Protein AF-A0A2D7SJ29-F1 (afdb_monomer)

Secondary structure (DSSP, 8-state):
-----------------------TTSHHHHHHHHHHHHHHHH---HHHHHHHHHHHHHHTTS-HHHHHHHHHHHHHHHHHHHTT-HHHHHHHHHHHHHHHHHHHHHHHSS-------------------------GGG--

pLDDT: mean 74.59, std 23.31, range [31.19, 98.62]

Structure (mmCIF, N/CA/C/O backbone):
data_AF-A0A2D7SJ29-F1
#
_entry.id   AF-A0A2D7SJ29-F1
#
loop_
_atom_site.group_PDB
_atom_site.id
_atom_site.type_symbol
_atom_site.label_atom_id
_atom_site.label_alt_id
_atom_site.label_comp_id
_atom_site.label_asym_id
_atom_site.label_entity_id
_atom_site.label_seq_id
_atom_site.pdbx_PDB_ins_code
_atom_site.Cartn_x
_atom_site.Cartn_y
_atom_site.Cartn_z
_atom_site.occupancy
_atom_site.B_iso_or_equiv
_atom_site.auth_seq_id
_atom_site.auth_comp_id
_atom_site.auth_asym_id
_atom_site.auth_atom_id
_atom_site.pdbx_PDB_model_num
ATOM 1 N N . MET A 1 1 ? 56.293 -53.934 13.771 1.00 36.16 1 MET A N 1
ATOM 2 C CA . MET A 1 1 ? 56.160 -53.116 12.544 1.00 36.16 1 MET A CA 1
ATOM 3 C C . MET A 1 1 ? 54.795 -53.371 11.930 1.00 36.16 1 MET A C 1
ATOM 5 O O . MET A 1 1 ? 54.457 -54.533 11.791 1.00 36.16 1 MET A O 1
ATOM 9 N N . LYS A 1 2 ? 54.112 -52.289 11.526 1.00 37.25 2 LYS A N 1
ATOM 10 C CA . LYS A 1 2 ? 53.093 -52.206 10.457 1.00 37.25 2 LYS A CA 1
ATOM 11 C C . LYS A 1 2 ? 51.770 -52.956 10.717 1.00 37.25 2 LYS A C 1
ATOM 13 O O . LYS A 1 2 ? 51.714 -54.164 10.598 1.00 37.25 2 LYS A O 1
ATOM 18 N N . VAL A 1 3 ? 50.761 -52.271 11.268 1.00 46.91 3 VAL A N 1
ATOM 19 C CA . VAL A 1 3 ? 49.740 -51.432 10.578 1.00 46.91 3 VAL A CA 1
ATOM 20 C C . VAL A 1 3 ? 48.501 -52.261 10.233 1.00 46.91 3 VAL A C 1
ATOM 22 O O . VAL A 1 3 ? 48.617 -53.211 9.473 1.00 46.91 3 VAL A O 1
ATOM 25 N N . LEU A 1 4 ? 47.358 -51.846 10.802 1.00 47.53 4 LEU A N 1
ATOM 26 C CA . LEU A 1 4 ? 45.952 -51.955 10.350 1.00 47.53 4 LEU A CA 1
ATOM 2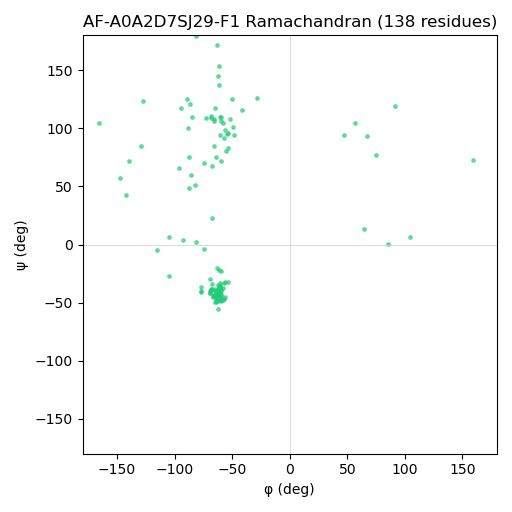7 C C . LEU A 1 4 ? 45.084 -51.798 11.619 1.00 47.53 4 LEU A C 1
ATOM 29 O O . LEU A 1 4 ? 44.725 -52.775 12.259 1.00 47.53 4 LEU A O 1
ATOM 33 N N . LEU A 1 5 ? 44.937 -50.613 12.222 1.00 47.31 5 LEU A N 1
ATOM 34 C CA . LEU A 1 5 ? 44.249 -49.420 11.708 1.00 47.31 5 LEU A CA 1
ATOM 35 C C . LEU A 1 5 ? 42.868 -49.753 11.110 1.00 47.31 5 LEU A C 1
ATOM 37 O O . LEU A 1 5 ? 42.742 -50.087 9.940 1.00 47.31 5 LEU A O 1
ATOM 41 N N . THR A 1 6 ? 41.859 -49.600 11.977 1.00 54.59 6 THR A N 1
ATOM 42 C CA . THR A 1 6 ? 40.550 -48.971 11.709 1.00 54.59 6 THR A CA 1
ATOM 43 C C . THR A 1 6 ? 39.683 -49.524 10.575 1.00 54.59 6 THR A C 1
ATOM 45 O O . THR A 1 6 ? 39.833 -49.129 9.426 1.00 54.59 6 THR A O 1
ATOM 48 N N . PHE A 1 7 ? 38.640 -50.268 10.952 1.00 49.78 7 PHE A N 1
ATOM 49 C CA . PHE A 1 7 ? 37.328 -50.235 10.290 1.00 49.78 7 PHE A CA 1
ATOM 50 C C . PHE A 1 7 ? 36.266 -50.040 11.386 1.00 49.78 7 PHE A C 1
ATOM 52 O O . PHE A 1 7 ? 35.930 -50.959 12.121 1.00 49.78 7 PHE A O 1
ATOM 59 N N . PHE A 1 8 ? 36.014 -48.788 11.764 1.00 48.59 8 PHE A N 1
ATOM 60 C CA . PHE A 1 8 ? 34.856 -48.015 11.299 1.00 48.59 8 PHE A CA 1
ATOM 61 C C . PHE A 1 8 ? 33.559 -48.486 11.974 1.00 48.59 8 PHE A C 1
ATOM 63 O O . PHE A 1 8 ? 32.729 -49.192 11.409 1.00 48.59 8 PHE A O 1
ATOM 70 N N . VAL A 1 9 ? 33.415 -48.052 13.229 1.00 53.47 9 VAL A N 1
ATOM 71 C CA . VAL A 1 9 ? 32.129 -47.878 13.905 1.00 53.47 9 VAL A CA 1
ATOM 72 C C . VAL A 1 9 ? 31.312 -46.907 13.051 1.00 53.47 9 VAL A C 1
ATOM 74 O O . VAL A 1 9 ? 31.452 -45.695 13.183 1.00 53.47 9 VAL A O 1
ATOM 77 N N . LEU A 1 10 ? 30.516 -47.424 12.118 1.00 55.12 10 LEU A N 1
ATOM 78 C CA . LEU A 1 10 ? 29.615 -46.605 11.312 1.00 55.12 10 LEU A CA 1
ATOM 79 C C . LEU A 1 10 ? 28.275 -47.308 11.125 1.00 55.12 10 LEU A C 1
ATOM 81 O O . LEU A 1 10 ? 27.946 -47.808 10.057 1.00 55.12 10 LEU A O 1
ATOM 85 N N . PHE A 1 11 ? 27.511 -47.364 12.212 1.00 48.06 11 PHE A N 1
ATOM 86 C CA . PHE A 1 11 ? 26.123 -47.818 12.187 1.00 48.06 11 PHE A CA 1
ATOM 87 C C . PHE A 1 11 ? 25.239 -47.000 13.140 1.00 48.06 11 PHE A C 1
ATOM 89 O O . PHE A 1 11 ? 24.411 -47.542 13.855 1.00 48.06 11 PHE A O 1
ATOM 96 N N . CYS A 1 12 ? 25.429 -45.677 13.149 1.00 47.44 12 CYS A N 1
ATOM 97 C CA . CYS A 1 12 ? 24.503 -44.718 13.764 1.00 47.44 12 CYS A CA 1
ATOM 98 C C . CYS A 1 12 ? 24.510 -43.400 12.975 1.00 47.44 12 CYS A C 1
ATOM 100 O O . CYS A 1 12 ? 24.787 -42.330 13.506 1.00 47.44 12 CYS A O 1
ATOM 102 N N . SER A 1 13 ? 24.206 -43.470 11.681 1.00 46.66 13 SER A N 1
ATOM 103 C CA . SER A 1 13 ? 23.721 -42.306 10.936 1.00 46.66 13 SER A CA 1
ATOM 104 C C . SER A 1 13 ? 22.200 -42.378 10.914 1.00 46.66 13 SER A C 1
ATOM 106 O O . SER A 1 13 ? 21.594 -42.592 9.868 1.00 46.66 13 SER A O 1
ATOM 108 N N . VAL A 1 14 ? 21.576 -42.243 12.092 1.00 55.12 14 VAL A N 1
ATOM 109 C CA . VAL A 1 14 ? 20.181 -41.801 12.135 1.00 55.12 14 VAL A CA 1
ATOM 110 C C . VAL A 1 14 ? 20.209 -40.429 11.491 1.00 55.12 14 VAL A C 1
ATOM 112 O O . VAL A 1 14 ? 20.833 -39.499 12.002 1.00 55.12 14 VAL A O 1
ATOM 115 N N . THR A 1 15 ? 19.639 -40.369 10.297 1.00 51.94 15 THR A N 1
ATOM 116 C CA . THR A 1 15 ? 19.419 -39.157 9.531 1.00 51.94 15 THR A CA 1
ATOM 117 C C . THR A 1 15 ? 18.948 -38.074 10.485 1.00 51.94 15 THR A C 1
ATOM 119 O O . THR A 1 15 ? 17.882 -38.209 11.089 1.00 51.94 15 THR A O 1
ATOM 122 N N . LEU A 1 16 ? 19.756 -37.023 10.633 1.00 46.75 16 LEU A N 1
ATOM 123 C CA . LEU A 1 16 ? 19.286 -35.734 11.107 1.00 46.75 16 LEU A CA 1
ATOM 124 C C . LEU A 1 16 ? 18.132 -35.363 10.183 1.00 46.75 16 LEU A C 1
ATOM 126 O O . LEU A 1 16 ? 18.333 -34.892 9.065 1.00 46.75 16 LEU A O 1
ATOM 130 N N . GLY A 1 17 ? 16.919 -35.680 10.627 1.00 45.44 17 GLY A N 1
ATOM 131 C CA . GLY A 1 17 ? 15.714 -35.116 10.076 1.00 45.44 17 GLY A CA 1
ATOM 132 C C . GLY A 1 17 ? 15.830 -33.625 10.311 1.00 45.44 17 GLY A C 1
ATOM 133 O O . GLY A 1 17 ? 15.496 -33.136 11.385 1.00 45.44 17 GLY A O 1
ATOM 134 N N . PHE A 1 18 ? 16.328 -32.905 9.310 1.00 45.50 18 PHE A N 1
ATOM 135 C CA . PHE A 1 18 ? 16.002 -31.505 9.126 1.00 45.50 18 PHE A CA 1
ATOM 136 C C . PHE A 1 18 ? 14.501 -31.459 8.838 1.00 45.50 18 PHE A C 1
ATOM 138 O O . PHE A 1 18 ? 14.068 -31.306 7.698 1.00 45.50 18 PHE A O 1
ATOM 145 N N . GLY A 1 19 ? 13.689 -31.648 9.879 1.00 45.41 19 GLY A N 1
ATOM 146 C CA . GLY A 1 19 ? 12.355 -31.095 9.888 1.00 45.41 19 GLY A CA 1
ATOM 147 C C . GLY A 1 19 ? 12.565 -29.603 9.717 1.00 45.41 19 GLY A C 1
ATOM 148 O O . GLY A 1 19 ? 13.062 -28.942 10.625 1.00 45.41 19 GLY A O 1
ATOM 149 N N . GLN A 1 20 ? 12.296 -29.085 8.520 1.00 48.38 20 GLN A N 1
ATOM 150 C CA . GLN A 1 20 ? 12.094 -27.659 8.355 1.00 48.38 20 GLN A CA 1
ATOM 151 C C . GLN A 1 20 ? 10.966 -27.303 9.318 1.00 48.38 20 GLN A C 1
ATOM 153 O O . GLN A 1 20 ? 9.803 -27.564 9.019 1.00 48.38 20 GLN A O 1
ATOM 158 N N . GLU A 1 21 ? 11.312 -26.783 10.497 1.00 47.19 21 GLU A N 1
ATOM 159 C CA . GLU A 1 21 ? 10.347 -26.152 11.380 1.00 47.19 21 GLU A CA 1
ATOM 160 C C . GLU A 1 21 ? 9.625 -25.120 10.522 1.00 47.19 21 GLU A C 1
ATOM 162 O O . GLU A 1 21 ? 10.208 -24.124 10.074 1.00 47.19 21 GLU A O 1
ATOM 167 N N . GLN A 1 22 ? 8.368 -25.409 10.199 1.00 52.97 22 GLN A N 1
ATOM 168 C CA . GLN A 1 22 ? 7.501 -24.438 9.571 1.00 52.97 22 GLN A CA 1
ATOM 169 C C . GLN A 1 22 ? 7.431 -23.278 10.564 1.00 52.97 22 GLN A C 1
ATOM 171 O O . GLN A 1 22 ? 6.829 -23.401 11.623 1.00 52.97 22 GLN A O 1
ATOM 176 N N . LYS A 1 23 ? 8.101 -22.161 10.253 1.00 53.72 23 LYS A N 1
ATOM 177 C CA . LYS A 1 23 ? 8.201 -20.962 11.109 1.00 53.72 23 LYS A CA 1
ATOM 178 C C . LYS A 1 23 ? 6.862 -20.220 11.278 1.00 53.72 23 LYS A C 1
ATOM 180 O O . LYS A 1 23 ? 6.854 -19.026 11.565 1.00 53.72 23 LYS A O 1
ATOM 185 N N . ALA A 1 24 ? 5.732 -20.893 11.085 1.00 49.66 24 ALA A N 1
ATOM 186 C CA . ALA A 1 24 ? 4.435 -20.385 11.491 1.00 49.66 24 ALA A CA 1
ATOM 187 C C . ALA A 1 24 ? 4.366 -20.474 13.025 1.00 49.66 24 ALA A C 1
ATOM 189 O O . ALA A 1 24 ? 4.321 -21.567 13.580 1.00 49.66 24 ALA A O 1
ATOM 190 N N . GLY A 1 25 ? 4.423 -19.327 13.709 1.00 54.06 25 GLY A N 1
ATOM 191 C CA . GLY A 1 25 ? 4.284 -19.245 15.170 1.00 54.06 25 GLY A CA 1
ATOM 192 C C . GLY A 1 25 ? 5.556 -19.016 16.003 1.00 54.06 25 GLY A C 1
ATOM 193 O O . GLY A 1 25 ? 5.458 -19.034 17.226 1.00 54.06 25 GLY A O 1
ATOM 194 N N . ASN A 1 26 ? 6.735 -18.764 15.414 1.00 58.00 26 ASN A N 1
ATOM 195 C CA . ASN A 1 26 ? 7.931 -18.391 16.201 1.00 58.00 26 ASN A CA 1
ATOM 196 C C . ASN A 1 26 ? 7.953 -16.885 16.575 1.00 58.00 26 ASN A C 1
ATOM 198 O O . ASN A 1 26 ? 7.055 -16.135 16.196 1.00 58.00 26 ASN A O 1
ATOM 202 N N . GLU A 1 27 ? 8.973 -16.396 17.291 1.00 55.00 27 GLU A N 1
ATOM 203 C CA . GLU A 1 27 ? 9.084 -14.969 17.672 1.00 55.00 27 GLU A CA 1
ATOM 204 C C . GLU A 1 27 ? 8.982 -13.985 16.485 1.00 55.00 27 GLU A C 1
ATOM 206 O O . GLU A 1 27 ? 8.400 -12.908 16.621 1.00 55.00 27 GLU A O 1
ATOM 211 N N . ALA A 1 28 ? 9.450 -14.365 15.290 1.00 53.41 28 ALA A N 1
ATOM 212 C CA . ALA A 1 28 ? 9.278 -13.563 14.075 1.00 53.41 28 ALA A CA 1
ATOM 213 C C . ALA A 1 28 ? 7.807 -13.517 13.603 1.00 53.41 28 ALA A C 1
ATOM 215 O O . ALA A 1 28 ? 7.357 -12.510 13.052 1.00 53.41 28 ALA A O 1
ATOM 216 N N . SER A 1 29 ? 7.028 -14.569 13.874 1.00 52.19 29 SER A N 1
ATOM 217 C CA . SER A 1 29 ? 5.573 -14.584 13.672 1.00 52.19 29 SER A CA 1
ATOM 218 C C . SER A 1 29 ? 4.857 -13.637 14.639 1.00 52.19 29 SER A C 1
ATOM 220 O O . SER A 1 29 ? 3.932 -12.948 14.218 1.00 52.19 29 SER A O 1
ATOM 222 N N . ARG A 1 30 ? 5.299 -13.540 15.904 1.00 56.00 30 ARG A N 1
ATOM 223 C CA . ARG A 1 30 ? 4.741 -12.578 16.879 1.00 56.00 30 ARG A CA 1
ATOM 224 C C . ARG A 1 30 ? 5.007 -11.127 16.476 1.00 56.00 30 ARG A C 1
ATOM 226 O O . ARG A 1 30 ? 4.107 -10.302 16.560 1.00 56.00 30 ARG A O 1
ATOM 233 N N . ASN A 1 31 ? 6.201 -10.838 15.956 1.00 60.44 31 ASN A N 1
ATOM 234 C CA . ASN A 1 31 ? 6.540 -9.520 15.406 1.00 60.44 31 ASN A CA 1
ATOM 235 C C . ASN A 1 31 ? 5.623 -9.136 14.224 1.00 60.44 31 ASN A C 1
ATOM 237 O O . ASN A 1 31 ? 5.184 -7.990 14.098 1.00 60.44 31 ASN A O 1
ATOM 241 N N . THR A 1 32 ? 5.277 -10.120 13.387 1.00 67.94 32 THR A N 1
ATOM 242 C CA . THR A 1 32 ? 4.363 -9.917 12.255 1.00 67.94 32 THR A CA 1
ATOM 243 C C . THR A 1 32 ? 2.928 -9.660 12.725 1.00 67.94 32 THR A C 1
ATOM 245 O O . THR A 1 32 ? 2.276 -8.772 12.179 1.00 67.94 32 THR A O 1
ATOM 248 N N . GLU A 1 33 ? 2.467 -10.376 13.756 1.00 75.12 33 GLU A N 1
ATOM 249 C CA . GLU A 1 33 ? 1.136 -10.195 14.353 1.00 75.12 33 GLU A CA 1
ATOM 250 C C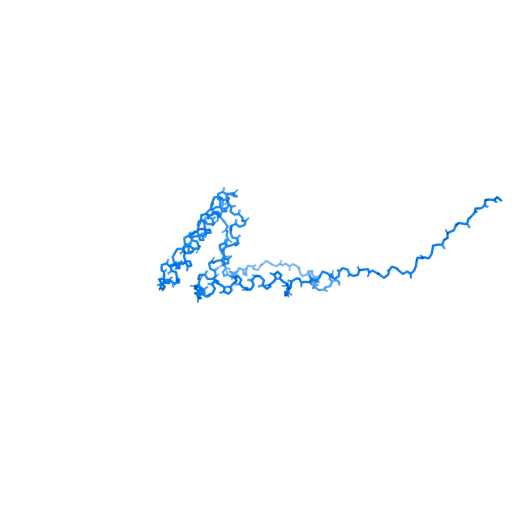 . GLU A 1 33 ? 0.991 -8.819 15.012 1.00 75.12 33 GLU A C 1
ATOM 252 O O . GLU A 1 33 ? 0.064 -8.086 14.694 1.00 75.12 33 GLU A O 1
ATOM 257 N N . GLU A 1 34 ? 1.944 -8.401 15.849 1.00 80.81 34 GLU A N 1
ATOM 258 C CA . GLU A 1 34 ? 1.920 -7.068 16.473 1.00 80.81 34 GLU A CA 1
ATOM 259 C C . GLU A 1 34 ? 1.943 -5.942 15.432 1.00 80.81 34 GLU A C 1
ATOM 261 O O . GLU A 1 34 ? 1.285 -4.914 15.589 1.00 80.81 34 GLU A O 1
ATOM 266 N N . THR A 1 35 ? 2.689 -6.129 14.341 1.00 78.44 35 THR A N 1
ATOM 267 C CA . THR A 1 35 ? 2.713 -5.169 13.232 1.00 78.44 35 THR A CA 1
ATOM 268 C C . THR A 1 35 ? 1.379 -5.133 12.495 1.00 78.44 35 THR A C 1
ATOM 270 O O . THR A 1 35 ? 0.940 -4.065 12.074 1.00 78.44 35 THR A O 1
ATOM 273 N N . PHE A 1 36 ? 0.732 -6.284 12.320 1.00 77.38 36 PHE A N 1
ATOM 274 C CA . PHE A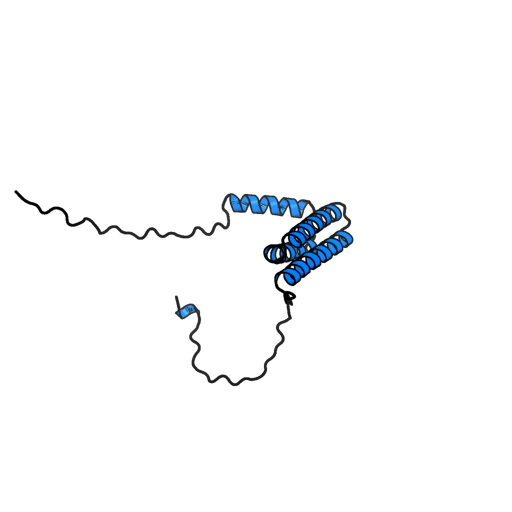 1 36 ? -0.576 -6.354 11.684 1.00 77.38 36 PHE A CA 1
ATOM 275 C C . PHE A 1 36 ? -1.662 -5.727 12.561 1.00 77.38 36 PHE A C 1
ATOM 277 O O . PHE A 1 36 ? -2.444 -4.927 12.053 1.00 77.38 36 PHE A O 1
ATOM 284 N N . GLN A 1 37 ? -1.641 -5.981 13.871 1.00 85.38 37 GLN A N 1
ATOM 285 C CA . GLN A 1 37 ? -2.592 -5.374 14.798 1.00 85.38 37 GLN A CA 1
ATOM 286 C C . GLN A 1 37 ? -2.453 -3.857 14.869 1.00 85.38 37 GLN A C 1
ATOM 288 O O . GLN A 1 37 ? -3.456 -3.170 14.769 1.00 85.38 37 GLN A O 1
ATOM 293 N N . LYS A 1 38 ? -1.233 -3.303 14.866 1.00 87.00 38 LYS A N 1
ATOM 294 C CA . LYS A 1 38 ? -1.044 -1.840 14.766 1.00 87.00 38 LYS A CA 1
ATOM 295 C C . LYS A 1 38 ? -1.705 -1.224 13.528 1.00 87.00 38 LYS A C 1
ATOM 297 O O . LYS A 1 38 ? -2.117 -0.071 13.562 1.00 87.00 38 LYS A O 1
ATOM 302 N N . ILE A 1 39 ? -1.771 -1.971 12.426 1.00 84.38 39 ILE A N 1
ATOM 303 C CA . ILE A 1 39 ? -2.404 -1.516 11.183 1.00 84.38 39 ILE A CA 1
ATOM 304 C C . ILE A 1 39 ? -3.929 -1.591 11.296 1.00 84.38 39 ILE A C 1
ATOM 306 O O . ILE A 1 39 ? -4.604 -0.666 10.851 1.00 84.38 39 ILE A O 1
ATOM 310 N N . ILE A 1 40 ? -4.457 -2.655 11.908 1.00 87.50 40 ILE A N 1
ATOM 311 C CA . ILE A 1 40 ? -5.889 -2.799 12.211 1.00 87.50 40 ILE A CA 1
ATOM 312 C C . ILE A 1 40 ? -6.340 -1.701 13.178 1.00 87.50 40 ILE A C 1
ATOM 314 O O . ILE A 1 40 ? -7.302 -0.996 12.889 1.00 87.50 40 ILE A O 1
ATOM 318 N N . ASP A 1 41 ? -5.598 -1.490 14.265 1.00 90.00 41 ASP A N 1
ATOM 319 C CA . ASP A 1 41 ? -5.856 -0.446 15.260 1.00 90.00 41 ASP A CA 1
ATOM 320 C C . ASP A 1 41 ? -5.884 0.952 14.625 1.00 90.00 41 ASP A C 1
ATOM 322 O O . ASP A 1 41 ? -6.626 1.829 15.065 1.00 90.00 41 ASP A O 1
ATOM 326 N N . GLN A 1 42 ? -5.081 1.169 13.577 1.00 89.50 42 GLN A N 1
ATOM 327 C CA . GLN A 1 42 ? -5.072 2.422 12.830 1.00 89.50 42 GLN A CA 1
ATOM 328 C C . GLN A 1 42 ? -6.272 2.546 11.877 1.00 89.50 42 GLN A C 1
ATOM 330 O O . GLN A 1 42 ? -6.808 3.640 11.715 1.00 89.50 42 GLN A O 1
ATOM 335 N N . CYS A 1 43 ? -6.664 1.462 11.206 1.00 92.69 43 CYS A N 1
ATOM 336 C CA . CYS A 1 43 ? -7.808 1.420 10.298 1.00 92.69 43 CYS A CA 1
ATOM 337 C C . CYS A 1 43 ? -8.197 -0.032 9.977 1.00 92.69 43 CYS A C 1
ATOM 339 O O . CYS A 1 43 ? -7.582 -0.680 9.123 1.00 92.69 43 CYS A O 1
ATOM 341 N N . ASP A 1 44 ? -9.285 -0.507 10.584 1.00 94.12 44 ASP A N 1
ATOM 342 C CA . ASP A 1 44 ? -9.867 -1.828 10.319 1.00 94.12 44 ASP A CA 1
ATOM 343 C C . ASP A 1 44 ? -10.864 -1.797 9.146 1.00 94.12 44 ASP A C 1
ATOM 345 O O . ASP A 1 44 ? -12.011 -2.238 9.229 1.00 94.12 44 ASP A O 1
ATOM 349 N N . ASN A 1 45 ? -10.453 -1.198 8.025 1.00 96.44 45 ASN A N 1
ATOM 350 C CA . ASN A 1 45 ? -11.230 -1.254 6.793 1.00 96.44 45 ASN A CA 1
ATOM 351 C C . ASN A 1 45 ? -10.740 -2.412 5.915 1.00 96.44 45 ASN A C 1
ATOM 353 O O . ASN A 1 45 ? -9.606 -2.420 5.428 1.00 96.44 45 ASN A O 1
ATOM 357 N N . THR A 1 46 ? -11.624 -3.374 5.662 1.00 95.12 46 THR A N 1
ATOM 358 C CA . THR A 1 46 ? -11.303 -4.596 4.914 1.00 95.12 46 THR A CA 1
ATOM 359 C C . THR A 1 46 ? -10.853 -4.330 3.476 1.00 95.12 46 THR A C 1
ATOM 361 O O . THR A 1 46 ? -9.942 -5.004 2.994 1.00 95.12 46 THR A O 1
ATOM 364 N N . GLU A 1 47 ? -11.421 -3.334 2.792 1.00 96.69 47 GLU A N 1
ATOM 365 C CA . GLU A 1 47 ? -11.018 -2.974 1.427 1.00 96.69 47 GLU A CA 1
ATOM 366 C C . GLU A 1 47 ? -9.580 -2.443 1.398 1.00 96.69 47 GLU A C 1
ATOM 368 O O . GLU A 1 47 ? -8.776 -2.880 0.570 1.00 96.69 47 GLU A O 1
ATOM 373 N N . ILE A 1 48 ? -9.216 -1.579 2.350 1.00 96.25 48 ILE A N 1
ATOM 374 C CA . ILE A 1 48 ? -7.844 -1.074 2.498 1.00 96.25 48 ILE A CA 1
ATOM 375 C C . ILE A 1 48 ? -6.875 -2.214 2.847 1.00 96.25 48 ILE A C 1
ATOM 377 O O . ILE A 1 48 ? -5.782 -2.277 2.280 1.00 96.25 48 ILE A O 1
ATOM 381 N N . LEU A 1 49 ? -7.264 -3.163 3.707 1.00 95.06 49 LEU A N 1
ATOM 382 C CA . LEU A 1 49 ? -6.441 -4.340 4.027 1.00 95.06 49 LEU A CA 1
ATOM 383 C C . LEU A 1 49 ? -6.185 -5.225 2.793 1.00 95.06 49 LEU A C 1
ATOM 385 O O . LEU A 1 49 ? -5.052 -5.672 2.571 1.00 95.06 49 LEU A O 1
ATOM 389 N N . VAL A 1 50 ? -7.203 -5.440 1.954 1.00 96.00 50 VAL A N 1
ATOM 390 C CA . VAL A 1 50 ? -7.061 -6.168 0.681 1.00 96.00 50 VAL A CA 1
ATOM 391 C C . VAL A 1 50 ? -6.166 -5.398 -0.292 1.00 96.00 50 VAL A C 1
ATOM 393 O O . VAL A 1 50 ? -5.278 -5.994 -0.909 1.00 96.00 50 VAL A O 1
ATOM 396 N N . LEU A 1 51 ? -6.347 -4.080 -0.417 1.00 97.38 51 LEU A N 1
ATOM 397 C CA . LEU A 1 51 ? -5.499 -3.232 -1.258 1.00 97.38 51 LEU A CA 1
ATOM 398 C C . LEU A 1 51 ? -4.043 -3.265 -0.790 1.00 97.38 51 LEU A C 1
ATOM 400 O O . LEU A 1 51 ? -3.154 -3.448 -1.617 1.00 97.38 51 LEU A O 1
ATOM 404 N N . ARG A 1 52 ? -3.780 -3.218 0.521 1.00 95.00 52 ARG A N 1
ATOM 405 C CA . ARG A 1 52 ? -2.433 -3.399 1.082 1.00 95.00 52 ARG A CA 1
ATOM 406 C C . ARG A 1 52 ? -1.809 -4.722 0.649 1.00 95.00 52 ARG A C 1
ATOM 408 O O . ARG A 1 52 ? -0.638 -4.740 0.271 1.00 95.00 52 ARG A O 1
ATOM 415 N N . ALA A 1 53 ? -2.554 -5.826 0.707 1.00 94.56 53 ALA A N 1
ATOM 416 C CA . ALA A 1 53 ? -2.044 -7.122 0.266 1.00 94.56 53 ALA A CA 1
ATOM 417 C C . ALA A 1 53 ? -1.671 -7.095 -1.226 1.00 94.56 53 ALA A C 1
ATOM 419 O O . ALA A 1 53 ? -0.556 -7.476 -1.582 1.00 94.56 53 ALA A O 1
ATOM 420 N N . LYS A 1 54 ? -2.559 -6.566 -2.078 1.00 95.88 54 LYS A N 1
ATOM 421 C CA . LYS A 1 54 ? -2.317 -6.412 -3.521 1.00 95.88 54 LYS A CA 1
ATOM 422 C C . LYS A 1 54 ? -1.100 -5.530 -3.813 1.00 95.88 54 LYS A C 1
ATOM 424 O O . LYS A 1 54 ? -0.215 -5.941 -4.554 1.00 95.88 54 LYS A O 1
ATOM 429 N N . ILE A 1 55 ? -1.006 -4.366 -3.175 1.00 96.50 55 ILE A N 1
ATOM 430 C CA . ILE A 1 55 ? 0.117 -3.429 -3.307 1.00 96.50 55 ILE A CA 1
ATOM 431 C C . ILE A 1 55 ? 1.443 -4.109 -2.943 1.00 96.50 55 ILE A C 1
ATOM 433 O O . ILE A 1 55 ? 2.401 -4.030 -3.708 1.00 96.50 55 ILE A O 1
ATOM 437 N N . ARG A 1 56 ? 1.503 -4.848 -1.824 1.00 93.81 56 ARG A N 1
ATOM 438 C CA . ARG A 1 56 ? 2.726 -5.570 -1.416 1.00 93.81 56 ARG A CA 1
ATOM 439 C C . ARG A 1 56 ? 3.166 -6.615 -2.442 1.00 93.81 56 ARG A C 1
ATOM 441 O O . ARG A 1 56 ? 4.369 -6.788 -2.632 1.00 93.81 56 ARG A O 1
ATOM 448 N N . LEU A 1 57 ? 2.218 -7.290 -3.095 1.00 94.31 57 LEU A N 1
ATOM 449 C CA . LEU A 1 57 ? 2.528 -8.233 -4.171 1.00 94.31 57 LEU A CA 1
ATOM 450 C C . LEU A 1 57 ? 3.170 -7.513 -5.364 1.00 94.31 57 LEU A C 1
ATOM 452 O O . LEU A 1 57 ? 4.221 -7.949 -5.838 1.00 94.31 57 LEU A O 1
ATOM 456 N N . GLU A 1 58 ? 2.599 -6.390 -5.803 1.00 93.62 58 GLU A N 1
ATOM 457 C CA . GLU A 1 58 ? 3.116 -5.650 -6.962 1.00 93.62 58 GLU A CA 1
ATOM 458 C C . GLU A 1 58 ? 4.463 -4.979 -6.683 1.00 93.62 58 GLU A C 1
ATOM 460 O O . GLU A 1 58 ? 5.364 -5.065 -7.514 1.00 93.62 58 GLU A O 1
ATOM 465 N N . ILE A 1 59 ? 4.658 -4.365 -5.509 1.00 94.75 59 ILE A N 1
ATOM 466 C CA . ILE A 1 59 ? 5.899 -3.634 -5.183 1.00 94.75 59 ILE A CA 1
ATOM 467 C C . ILE A 1 59 ? 7.135 -4.529 -5.289 1.00 94.75 59 ILE A C 1
ATOM 469 O O . ILE A 1 59 ? 8.177 -4.085 -5.763 1.00 94.75 59 ILE A O 1
ATOM 473 N N . SER A 1 60 ? 7.025 -5.802 -4.893 1.00 91.50 60 SER A N 1
ATOM 474 C CA . SER A 1 60 ? 8.139 -6.756 -5.009 1.00 91.50 60 SER A CA 1
ATOM 475 C C . SER A 1 60 ? 8.617 -6.950 -6.456 1.00 91.50 60 SER A C 1
ATOM 477 O O . SER A 1 60 ? 9.760 -7.340 -6.704 1.00 91.50 60 SER A O 1
ATOM 479 N N . ARG A 1 61 ? 7.740 -6.654 -7.419 1.00 92.69 61 ARG A N 1
ATOM 480 C CA . ARG A 1 61 ? 7.964 -6.800 -8.855 1.00 92.69 61 ARG A CA 1
ATOM 481 C C . ARG A 1 61 ? 8.196 -5.453 -9.535 1.00 92.69 61 ARG A C 1
ATOM 483 O O . ARG A 1 61 ? 8.910 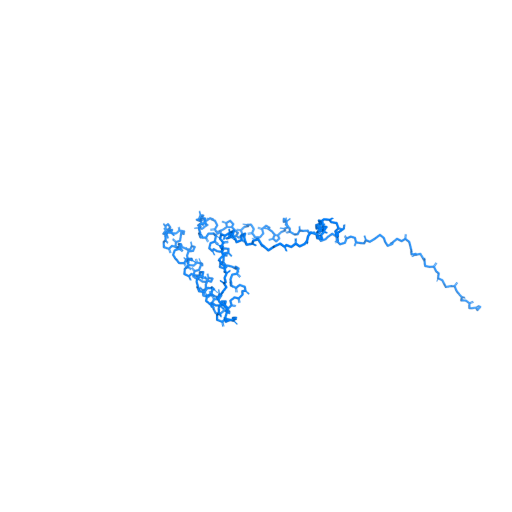-5.435 -10.529 1.00 92.69 61 ARG A O 1
ATOM 490 N N . ALA A 1 62 ? 7.665 -4.354 -9.010 1.00 93.94 62 ALA A N 1
ATOM 491 C CA . ALA A 1 62 ? 7.738 -3.021 -9.599 1.00 93.94 62 ALA A CA 1
ATOM 492 C C . ALA A 1 62 ? 9.173 -2.458 -9.716 1.00 93.94 62 ALA A C 1
ATOM 494 O O . ALA A 1 62 ? 10.156 -3.035 -9.223 1.00 93.94 62 ALA A O 1
ATOM 495 N N . THR A 1 63 ? 9.307 -1.318 -10.401 1.00 96.00 63 THR A N 1
ATOM 496 C CA . THR A 1 63 ? 10.492 -0.458 -10.272 1.00 96.00 63 THR A CA 1
ATOM 497 C C . THR A 1 63 ? 10.632 0.043 -8.832 1.00 96.00 63 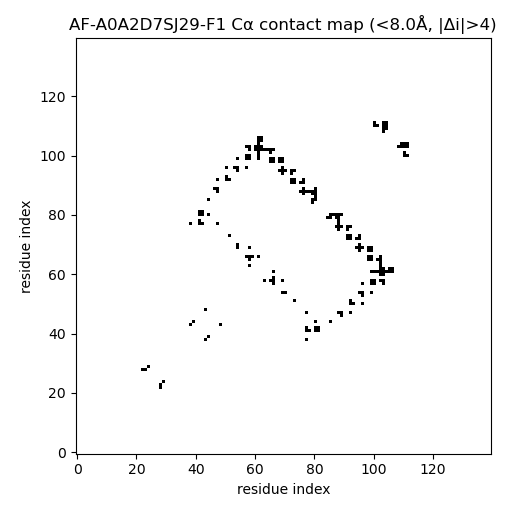THR A C 1
ATOM 499 O O . THR A 1 63 ? 9.651 0.165 -8.099 1.00 96.00 63 THR A O 1
ATOM 502 N N . GLU A 1 64 ? 11.861 0.354 -8.411 1.00 95.94 64 GLU A N 1
ATOM 503 C CA . GLU A 1 64 ? 12.118 0.825 -7.044 1.00 95.94 64 GLU A CA 1
ATOM 504 C C . GLU A 1 64 ? 11.369 2.131 -6.731 1.00 95.94 64 GLU A C 1
ATOM 506 O O . GLU A 1 64 ? 10.810 2.265 -5.644 1.00 95.94 64 GLU A O 1
ATOM 511 N N . SER A 1 65 ? 11.317 3.069 -7.688 1.00 97.50 65 SER A N 1
ATOM 512 C CA . SER A 1 65 ? 10.606 4.346 -7.523 1.00 97.50 65 SER A CA 1
ATOM 513 C C . SER A 1 65 ? 9.114 4.127 -7.301 1.00 97.50 65 SER A C 1
ATOM 515 O O . SER A 1 65 ? 8.591 4.523 -6.266 1.00 97.50 65 SER A O 1
ATOM 517 N N . ALA A 1 66 ? 8.451 3.409 -8.213 1.00 96.94 66 ALA A N 1
ATOM 518 C CA . ALA A 1 66 ? 7.024 3.125 -8.091 1.00 96.94 66 ALA A CA 1
ATOM 519 C C . ALA A 1 66 ? 6.710 2.336 -6.812 1.00 96.94 66 ALA A C 1
ATOM 521 O O . ALA A 1 66 ? 5.684 2.561 -6.175 1.00 96.94 66 ALA A O 1
ATOM 522 N N . GLY A 1 67 ? 7.619 1.446 -6.398 1.00 96.38 67 GLY A N 1
ATOM 523 C CA . GLY A 1 67 ? 7.510 0.727 -5.137 1.00 96.38 67 GLY A CA 1
ATOM 524 C C . GLY A 1 67 ? 7.485 1.647 -3.912 1.00 96.38 67 GLY A C 1
ATOM 525 O O . GLY A 1 67 ? 6.645 1.476 -3.026 1.00 96.38 67 GLY A O 1
ATOM 526 N N . LYS A 1 68 ? 8.383 2.639 -3.872 1.00 97.50 68 LYS A N 1
ATOM 527 C CA . LYS A 1 68 ? 8.438 3.647 -2.800 1.00 97.50 68 LYS A CA 1
ATOM 528 C C . LYS A 1 68 ? 7.213 4.557 -2.816 1.00 97.50 68 LYS A C 1
ATOM 530 O O . LYS A 1 68 ? 6.616 4.773 -1.763 1.00 97.50 68 LYS A O 1
ATOM 535 N N . ASP A 1 69 ? 6.810 5.025 -3.993 1.00 98.00 69 ASP A N 1
ATOM 536 C CA . ASP A 1 69 ? 5.673 5.935 -4.150 1.00 98.00 69 ASP A CA 1
ATOM 537 C C . ASP A 1 69 ? 4.355 5.261 -3.737 1.00 98.00 69 ASP A C 1
ATOM 539 O O . ASP A 1 69 ? 3.571 5.827 -2.969 1.00 98.00 69 ASP A O 1
ATOM 543 N N . ALA A 1 70 ? 4.146 4.008 -4.157 1.00 98.06 70 ALA A N 1
ATOM 544 C CA . ALA A 1 70 ? 2.986 3.214 -3.759 1.00 98.06 70 ALA A CA 1
ATOM 545 C C . ALA A 1 70 ? 2.943 2.960 -2.243 1.00 98.06 70 ALA A C 1
ATOM 547 O O . ALA A 1 70 ? 1.882 3.104 -1.632 1.00 98.06 70 ALA A O 1
ATOM 548 N N . MET A 1 71 ? 4.076 2.623 -1.608 1.00 97.00 71 MET A N 1
ATOM 549 C CA . MET A 1 71 ? 4.121 2.459 -0.147 1.00 97.00 71 MET A CA 1
ATOM 550 C C . MET A 1 71 ? 3.814 3.761 0.589 1.00 97.00 71 MET A C 1
ATOM 552 O O . MET A 1 71 ? 2.993 3.753 1.504 1.00 97.00 71 MET A O 1
ATOM 556 N N . GLY A 1 72 ? 4.417 4.880 0.180 1.00 97.44 72 GLY A N 1
ATOM 557 C CA . GLY A 1 72 ? 4.170 6.175 0.818 1.00 97.44 72 GLY A CA 1
ATOM 558 C C . GLY A 1 72 ? 2.705 6.609 0.711 1.00 97.44 72 GLY A C 1
ATOM 559 O O . GLY A 1 72 ? 2.115 7.103 1.680 1.00 97.44 72 GLY A O 1
ATOM 560 N N . MET A 1 73 ? 2.078 6.374 -0.445 1.00 98.31 73 MET A N 1
ATOM 561 C CA . MET A 1 73 ? 0.656 6.659 -0.638 1.00 98.31 73 MET A CA 1
ATOM 562 C C . MET A 1 73 ? -0.239 5.728 0.192 1.00 98.31 73 MET A C 1
ATOM 564 O O . MET A 1 73 ? -1.205 6.201 0.790 1.00 98.31 73 MET A O 1
ATOM 568 N N . LEU A 1 74 ? 0.103 4.441 0.304 1.00 97.44 74 LEU A N 1
ATOM 569 C CA . LEU A 1 74 ? -0.608 3.493 1.166 1.00 97.44 74 LEU A CA 1
ATOM 570 C C . LEU A 1 74 ? -0.525 3.887 2.649 1.00 97.44 74 LEU A C 1
ATOM 572 O O . LEU A 1 74 ? -1.539 3.891 3.342 1.00 97.44 74 LEU A O 1
ATOM 576 N N . GLU A 1 75 ? 0.654 4.265 3.144 1.00 95.94 75 GLU A N 1
ATOM 577 C CA . GLU A 1 75 ? 0.820 4.770 4.516 1.00 95.94 75 GLU A CA 1
ATOM 578 C C . GLU A 1 75 ? -0.024 6.025 4.770 1.00 95.94 75 GLU A C 1
ATOM 580 O O . GLU A 1 75 ? -0.615 6.187 5.840 1.00 95.94 75 GLU A O 1
ATOM 585 N N . SER A 1 76 ? -0.119 6.903 3.770 1.00 97.38 76 SER A N 1
ATOM 586 C CA . SER A 1 76 ? -0.954 8.103 3.837 1.00 97.38 76 SER A CA 1
ATOM 587 C C . SER A 1 76 ? -2.444 7.749 3.849 1.00 97.38 76 SER A C 1
ATOM 589 O O . SER A 1 76 ? -3.198 8.334 4.624 1.00 97.38 76 SER A O 1
ATOM 591 N N . ALA A 1 77 ? -2.861 6.748 3.068 1.00 97.56 77 ALA A N 1
ATOM 592 C CA . ALA A 1 77 ? -4.224 6.224 3.087 1.00 97.56 77 ALA A CA 1
ATOM 593 C C . ALA A 1 77 ? -4.603 5.688 4.478 1.00 97.56 77 ALA A C 1
ATOM 595 O O . ALA A 1 77 ? -5.661 6.031 4.998 1.00 97.56 77 ALA A O 1
ATOM 596 N N . TYR A 1 78 ? -3.718 4.929 5.133 1.00 96.31 78 TYR A N 1
ATOM 597 C CA . TYR A 1 78 ? -3.959 4.451 6.499 1.00 96.31 78 TYR A CA 1
ATOM 598 C C . TYR A 1 78 ? -4.118 5.593 7.512 1.00 96.31 78 TYR A C 1
ATOM 600 O O . TYR A 1 78 ? -4.948 5.495 8.413 1.00 96.31 78 TYR A O 1
ATOM 608 N N . LYS A 1 79 ? -3.355 6.689 7.385 1.00 96.12 79 LYS A N 1
ATOM 609 C CA . LYS A 1 79 ? -3.514 7.874 8.254 1.00 96.12 79 LYS A CA 1
ATOM 610 C C . LYS A 1 79 ? -4.879 8.530 8.049 1.00 96.12 79 LYS A C 1
ATOM 612 O O . LYS A 1 79 ? -5.604 8.729 9.014 1.00 96.12 79 LYS A O 1
ATOM 617 N N . VAL A 1 80 ? -5.253 8.771 6.792 1.00 97.75 80 VAL A N 1
ATOM 618 C CA . VAL A 1 80 ? -6.550 9.364 6.424 1.00 97.75 80 VAL A CA 1
ATOM 619 C C . VAL A 1 80 ? -7.718 8.483 6.879 1.00 97.75 80 VAL A C 1
ATOM 621 O O . VAL A 1 80 ? -8.731 8.996 7.351 1.00 97.75 80 VAL A O 1
ATOM 624 N N . CYS A 1 81 ? -7.577 7.158 6.803 1.00 97.19 81 CYS A N 1
ATOM 625 C CA . CYS A 1 81 ? -8.598 6.247 7.310 1.00 97.19 81 CYS A CA 1
ATOM 626 C C . CYS A 1 81 ? -8.759 6.347 8.834 1.00 97.19 81 CYS A C 1
ATOM 628 O O . CYS A 1 81 ? -9.889 6.411 9.314 1.00 97.19 81 CYS A O 1
ATOM 630 N N . GLY A 1 82 ? -7.654 6.420 9.586 1.00 95.81 82 GLY A N 1
ATOM 631 C CA . GLY A 1 82 ? -7.683 6.589 11.045 1.00 95.81 82 GLY A CA 1
ATOM 632 C C . GLY A 1 82 ? -8.311 7.910 11.509 1.00 95.81 82 GLY A C 1
ATOM 633 O O . GLY A 1 82 ? -8.799 8.005 12.630 1.00 95.81 82 GLY A O 1
ATOM 634 N N . GLU A 1 83 ? -8.373 8.915 10.633 1.00 96.69 83 GLU A N 1
ATOM 635 C CA . GLU A 1 83 ? -9.108 10.171 10.848 1.00 96.69 83 GLU A CA 1
ATOM 636 C C . GLU A 1 83 ? -10.618 10.053 10.542 1.00 96.69 83 GLU A C 1
ATOM 638 O O . GLU A 1 83 ? -11.345 11.044 10.605 1.00 96.69 83 GLU A O 1
ATOM 643 N N . GLY A 1 84 ? -11.106 8.864 10.175 1.00 96.06 84 GLY A N 1
ATOM 644 C CA . GLY A 1 84 ? -12.504 8.602 9.823 1.00 96.06 84 GLY A CA 1
ATOM 645 C C . GLY A 1 84 ? -12.866 8.891 8.361 1.00 96.06 84 GLY A C 1
ATOM 646 O O . GLY A 1 84 ? -14.005 8.663 7.958 1.00 96.06 84 GLY A O 1
ATOM 647 N N . GLN A 1 85 ? -11.919 9.342 7.531 1.00 97.88 85 GLN A N 1
ATOM 648 C CA . GLN A 1 85 ? -12.139 9.628 6.104 1.00 97.88 85 GLN A CA 1
ATOM 649 C C . GLN A 1 85 ? -11.960 8.359 5.247 1.00 97.88 85 GLN A C 1
ATOM 651 O O . GLN A 1 85 ? -11.098 8.288 4.368 1.00 97.88 85 GLN A O 1
ATOM 656 N N . VAL A 1 86 ? -12.772 7.334 5.516 1.00 96.75 86 VAL A N 1
ATOM 657 C CA . VAL A 1 86 ? -12.601 5.979 4.959 1.00 96.75 86 VAL A CA 1
ATOM 658 C C . VAL A 1 86 ? -12.652 5.952 3.427 1.00 96.75 86 VAL A C 1
ATOM 660 O O . VAL A 1 86 ? -11.779 5.360 2.799 1.00 96.75 86 VAL A O 1
ATOM 663 N N . GLU A 1 87 ? -13.624 6.616 2.802 1.00 97.88 87 GLU A N 1
ATOM 664 C CA . GLU A 1 87 ? -13.804 6.591 1.338 1.00 97.88 87 GLU A CA 1
ATOM 665 C C . GLU A 1 87 ? -12.608 7.209 0.604 1.00 97.88 87 GLU A C 1
ATOM 667 O O . GLU A 1 87 ? -12.084 6.639 -0.354 1.00 97.88 87 GLU A O 1
ATOM 672 N N . LYS A 1 88 ? -12.113 8.338 1.117 1.00 97.94 88 LYS A N 1
ATOM 673 C CA . LYS A 1 88 ? -10.912 9.003 0.606 1.00 97.94 88 LYS A CA 1
ATOM 674 C C . LYS A 1 88 ? -9.676 8.121 0.770 1.00 97.94 88 LYS A C 1
ATOM 676 O O . LYS A 1 88 ? -8.852 8.034 -0.137 1.00 97.94 88 LYS A O 1
ATOM 681 N N . ALA A 1 89 ? -9.544 7.445 1.908 1.00 98.19 89 ALA A N 1
ATOM 682 C CA . ALA A 1 89 ? -8.452 6.508 2.132 1.00 98.19 89 ALA A CA 1
ATOM 683 C C . ALA A 1 89 ? -8.501 5.312 1.166 1.00 98.19 89 ALA A C 1
ATOM 685 O O . ALA A 1 89 ? -7.464 4.911 0.638 1.00 98.19 89 ALA A O 1
ATOM 686 N N . VAL A 1 90 ? -9.691 4.779 0.874 1.00 98.38 90 VAL A N 1
ATOM 687 C CA . VAL A 1 90 ? -9.878 3.726 -0.136 1.00 98.38 90 VAL A CA 1
ATOM 688 C C . VAL A 1 90 ? -9.434 4.208 -1.518 1.00 98.38 90 VAL A C 1
ATOM 690 O O . VAL A 1 90 ? -8.707 3.493 -2.207 1.00 98.38 90 VAL A O 1
ATOM 693 N N . GLU A 1 91 ? -9.822 5.417 -1.925 1.00 98.56 91 GLU A N 1
ATOM 694 C CA . GLU A 1 91 ? -9.395 6.001 -3.202 1.00 98.56 91 GLU A CA 1
ATOM 695 C C . GLU A 1 91 ? -7.868 6.159 -3.272 1.00 98.56 91 GLU A C 1
ATOM 697 O O . GLU A 1 91 ? -7.237 5.741 -4.244 1.00 98.56 91 GLU A O 1
ATOM 702 N N . MET A 1 92 ? -7.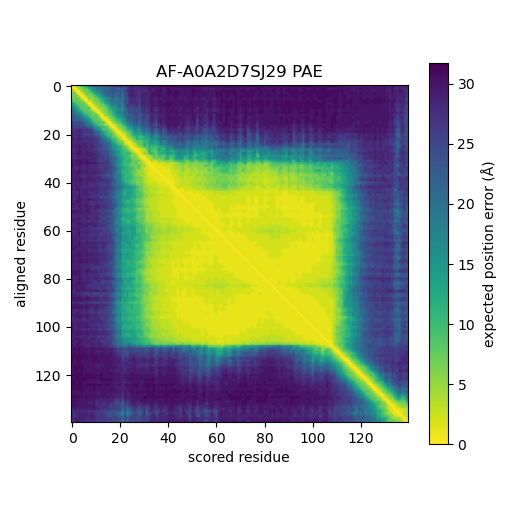246 6.668 -2.205 1.00 98.56 92 MET A N 1
ATOM 703 C CA . MET A 1 92 ? -5.787 6.770 -2.112 1.00 98.56 92 MET A CA 1
ATOM 704 C C . MET A 1 92 ? -5.104 5.401 -2.211 1.00 98.56 92 MET A C 1
ATOM 706 O O . MET A 1 92 ? -4.107 5.262 -2.917 1.00 98.56 92 MET A O 1
ATOM 710 N N . ALA A 1 93 ? -5.641 4.372 -1.552 1.00 98.31 93 ALA A N 1
ATOM 711 C CA . ALA A 1 93 ? -5.102 3.017 -1.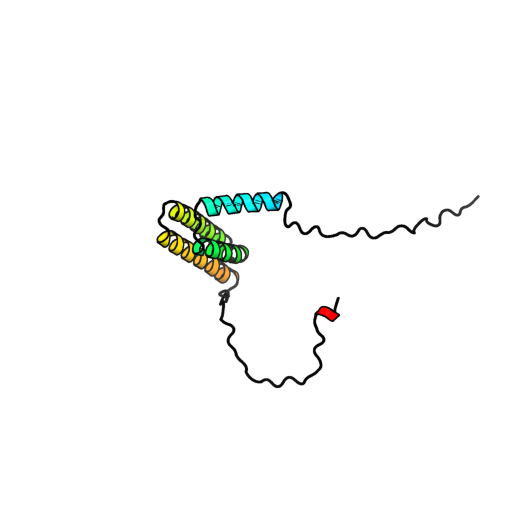632 1.00 98.31 93 ALA A CA 1
ATOM 712 C C . ALA A 1 93 ? -5.284 2.394 -3.032 1.00 98.31 93 ALA A C 1
ATOM 714 O O . ALA A 1 93 ? -4.401 1.672 -3.498 1.00 98.31 93 ALA A O 1
ATOM 715 N N . LYS A 1 94 ? -6.375 2.699 -3.747 1.00 98.62 94 LYS A N 1
ATOM 716 C CA . LYS A 1 94 ? -6.552 2.307 -5.159 1.00 98.62 94 LYS A CA 1
ATOM 717 C C . LYS A 1 94 ? -5.510 2.974 -6.055 1.00 98.62 94 LYS A C 1
ATOM 719 O O . LYS A 1 94 ? -4.868 2.291 -6.847 1.00 98.62 94 LYS A O 1
ATOM 724 N N . ASN A 1 95 ? -5.269 4.269 -5.871 1.00 98.44 95 ASN A N 1
ATOM 725 C CA . ASN A 1 95 ? -4.239 4.993 -6.618 1.00 98.44 95 ASN A CA 1
ATOM 726 C C . ASN A 1 95 ? -2.832 4.442 -6.330 1.00 98.44 95 ASN A C 1
ATOM 728 O O . ASN A 1 95 ? -2.045 4.246 -7.255 1.00 98.44 95 ASN A O 1
ATOM 732 N N . ALA A 1 96 ? -2.535 4.100 -5.073 1.00 98.44 96 ALA A N 1
ATOM 733 C CA . ALA A 1 96 ? -1.286 3.438 -4.699 1.00 98.44 96 ALA A CA 1
ATOM 734 C C . ALA A 1 96 ? -1.106 2.090 -5.417 1.00 98.44 96 ALA A C 1
ATOM 736 O O . ALA A 1 96 ? -0.007 1.759 -5.867 1.00 98.44 96 ALA A O 1
ATOM 737 N N . TYR A 1 97 ? -2.187 1.317 -5.552 1.00 98.00 97 TYR A N 1
ATOM 738 C CA . TYR A 1 97 ? -2.174 0.060 -6.294 1.00 98.00 97 TYR A CA 1
ATOM 739 C C . TYR A 1 97 ? -1.862 0.265 -7.778 1.00 98.00 97 TYR A C 1
ATOM 741 O O . TYR A 1 97 ? -0.997 -0.431 -8.311 1.00 98.00 97 TYR A O 1
ATOM 749 N N . GLU A 1 98 ? -2.482 1.252 -8.425 1.00 98.06 98 GLU A N 1
ATOM 750 C CA . GLU A 1 98 ? -2.205 1.556 -9.833 1.00 98.06 98 GLU A CA 1
ATOM 751 C C . GLU A 1 98 ? -0.765 2.041 -10.058 1.00 98.06 98 GLU A C 1
ATOM 753 O O . GLU A 1 98 ? -0.126 1.604 -11.013 1.00 98.06 98 GLU A O 1
ATOM 758 N N . ILE A 1 99 ? -0.194 2.839 -9.145 1.00 97.75 99 ILE A N 1
ATOM 759 C CA . ILE A 1 99 ? 1.233 3.215 -9.196 1.00 97.75 99 ILE A CA 1
ATOM 760 C C . ILE A 1 99 ? 2.121 1.965 -9.172 1.00 97.75 99 ILE A C 1
ATOM 762 O O . ILE A 1 99 ? 3.029 1.827 -9.996 1.00 97.75 99 ILE A O 1
ATOM 766 N N . ALA A 1 100 ? 1.853 1.026 -8.260 1.00 97.25 100 ALA A N 1
ATOM 767 C CA . ALA A 1 100 ? 2.634 -0.203 -8.168 1.00 97.25 100 ALA A CA 1
ATOM 768 C C . ALA A 1 100 ? 2.510 -1.054 -9.445 1.00 97.25 100 ALA A C 1
ATOM 770 O O . ALA A 1 100 ? 3.521 -1.542 -9.954 1.00 97.25 100 ALA A O 1
ATOM 771 N N . ARG A 1 101 ? 1.298 -1.189 -10.004 1.00 95.81 101 ARG A N 1
ATOM 772 C CA . ARG A 1 101 ? 1.061 -1.905 -11.272 1.00 95.81 101 ARG A CA 1
ATOM 773 C C . ARG A 1 101 ? 1.757 -1.248 -12.458 1.00 95.81 101 ARG A C 1
ATOM 775 O O . ARG A 1 101 ? 2.343 -1.952 -13.286 1.00 95.81 101 ARG A O 1
ATOM 782 N N . GLN A 1 102 ? 1.728 0.079 -12.539 1.00 95.69 102 GLN A N 1
ATOM 783 C CA . GLN A 1 102 ? 2.446 0.805 -13.579 1.00 95.69 102 GLN A CA 1
ATOM 784 C C . GLN A 1 102 ? 3.949 0.562 -13.446 1.00 95.69 102 GLN A C 1
ATOM 786 O O . GLN A 1 102 ? 4.595 0.219 -14.426 1.00 95.69 102 GLN A O 1
ATOM 791 N N . GLY A 1 103 ? 4.487 0.575 -12.225 1.00 95.56 103 GLY A N 1
ATOM 792 C CA . GLY A 1 103 ? 5.885 0.228 -11.978 1.00 95.56 103 GLY A CA 1
ATOM 793 C C . GLY A 1 103 ? 6.267 -1.198 -12.390 1.00 95.56 103 GLY A C 1
ATOM 794 O O . GLY A 1 103 ? 7.401 -1.430 -12.807 1.00 95.56 103 GLY A O 1
ATOM 795 N N . VAL A 1 104 ? 5.357 -2.171 -12.289 1.00 94.69 104 VAL A N 1
ATOM 796 C CA . VAL A 1 104 ? 5.572 -3.524 -12.843 1.00 94.69 104 VAL A CA 1
ATOM 797 C C . VAL A 1 104 ? 5.622 -3.468 -14.369 1.00 94.69 104 VAL A C 1
ATOM 799 O O . VAL A 1 104 ? 6.525 -4.046 -14.978 1.00 94.69 104 VAL A O 1
ATOM 802 N N . THR A 1 105 ? 4.691 -2.731 -14.971 1.00 93.00 105 THR A N 1
ATOM 803 C CA . THR A 1 105 ? 4.607 -2.539 -16.423 1.00 93.00 105 THR A CA 1
ATOM 804 C C . THR A 1 105 ? 5.866 -1.877 -16.970 1.00 93.00 105 THR A C 1
ATOM 806 O O . THR A 1 105 ? 6.462 -2.395 -17.909 1.00 93.00 105 THR A O 1
ATOM 809 N N . ASP A 1 106 ? 6.335 -0.803 -16.342 1.00 92.94 106 ASP A N 1
ATOM 810 C CA . ASP A 1 106 ? 7.528 -0.063 -16.758 1.00 92.94 106 ASP A CA 1
ATOM 811 C C . ASP A 1 106 ? 8.789 -0.933 -16.700 1.00 92.94 106 ASP A C 1
ATOM 813 O O . ASP A 1 106 ? 9.683 -0.811 -17.536 1.00 92.94 106 ASP A O 1
ATOM 817 N N . LYS A 1 107 ? 8.867 -1.843 -15.722 1.00 90.94 107 LYS A N 1
ATOM 818 C CA . LYS A 1 107 ? 10.027 -2.723 -15.548 1.00 90.94 107 LYS A CA 1
ATOM 819 C C . LYS A 1 107 ? 10.063 -3.878 -16.547 1.00 90.94 107 LYS A C 1
ATOM 821 O O . LYS A 1 107 ? 11.149 -4.291 -16.947 1.00 90.94 107 LYS A O 1
ATOM 826 N N . PHE A 1 108 ? 8.905 -4.436 -16.902 1.00 88.62 108 PHE A N 1
ATOM 827 C CA . PHE A 1 108 ? 8.819 -5.679 -17.680 1.00 88.62 108 PHE A CA 1
ATOM 828 C C . PHE A 1 108 ? 8.184 -5.522 -19.068 1.00 88.62 108 PHE A C 1
ATOM 830 O O . PHE A 1 108 ? 8.137 -6.496 -19.819 1.00 88.62 108 PHE A O 1
ATOM 837 N N . GLY A 1 109 ? 7.681 -4.337 -19.417 1.00 75.44 109 GLY A N 1
ATOM 838 C CA . GLY A 1 109 ? 6.948 -4.088 -20.662 1.00 75.44 109 GLY A CA 1
ATOM 839 C C . GLY A 1 109 ? 5.623 -4.854 -20.770 1.00 75.44 109 GLY A C 1
ATOM 840 O O . GLY A 1 109 ? 5.067 -4.956 -21.859 1.00 75.44 109 GLY A O 1
ATOM 841 N N . GLN A 1 110 ? 5.132 -5.424 -19.665 1.00 63.78 110 GLN A N 1
ATOM 842 C CA . GLN A 1 110 ? 3.902 -6.211 -19.597 1.00 63.78 110 GLN A CA 1
ATOM 843 C C . GLN A 1 110 ? 3.012 -5.647 -18.496 1.00 63.78 110 GLN A C 1
ATOM 845 O O . GLN A 1 110 ? 3.425 -5.592 -17.336 1.00 63.78 110 GLN A O 1
ATOM 850 N N . VAL A 1 111 ? 1.782 -5.268 -18.847 1.00 59.38 111 VAL A N 1
ATOM 851 C CA . VAL A 1 111 ? 0.743 -5.024 -17.844 1.00 59.38 111 VAL A CA 1
ATOM 852 C C . VAL A 1 111 ? 0.469 -6.367 -17.186 1.00 59.38 111 VAL A C 1
ATOM 854 O O . VAL A 1 111 ? 0.095 -7.323 -17.857 1.00 59.38 111 VAL A O 1
ATOM 857 N N . GLY A 1 112 ? 0.720 -6.474 -15.882 1.00 52.72 112 GLY A N 1
ATOM 858 C CA . GLY A 1 112 ? 0.374 -7.681 -15.144 1.00 52.72 112 GLY A CA 1
ATOM 859 C C . GLY A 1 112 ? -1.132 -7.909 -15.244 1.00 52.72 112 GLY A C 1
ATOM 860 O O . GLY A 1 112 ? -1.903 -7.148 -14.646 1.00 52.72 112 GLY A O 1
ATOM 861 N N . ASP A 1 113 ? -1.536 -8.940 -15.989 1.00 53.16 113 ASP A N 1
ATOM 862 C CA . ASP A 1 113 ? -2.895 -9.478 -16.026 1.00 53.16 113 ASP A CA 1
ATOM 863 C C . ASP A 1 113 ? -3.216 -10.127 -14.675 1.00 53.16 113 ASP A C 1
ATOM 865 O O . ASP A 1 113 ? -3.397 -11.333 -14.549 1.00 53.16 113 ASP A O 1
ATOM 869 N N . ASN A 1 114 ? -3.324 -9.317 -13.624 1.00 50.50 114 ASN A N 1
ATOM 870 C CA . ASN A 1 114 ? -4.016 -9.710 -12.403 1.00 50.50 114 ASN A CA 1
ATOM 871 C C . ASN A 1 114 ? -5.514 -9.495 -12.604 1.00 50.50 114 ASN A C 1
ATOM 873 O O . ASN A 1 114 ? -6.205 -8.875 -11.794 1.00 50.50 114 ASN A O 1
ATOM 877 N N . ALA A 1 115 ? -6.026 -10.031 -13.709 1.00 38.66 115 ALA A N 1
ATOM 878 C CA . ALA A 1 115 ? -7.413 -10.384 -13.745 1.00 38.66 115 ALA A CA 1
ATOM 879 C C . ALA A 1 115 ? -7.556 -11.563 -12.780 1.00 38.66 115 ALA A C 1
ATOM 881 O O . ALA A 1 115 ? -7.162 -12.689 -13.079 1.00 38.66 115 ALA A O 1
ATOM 882 N N . VAL A 1 116 ? -8.229 -11.325 -11.656 1.00 43.41 116 VAL A N 1
ATOM 883 C CA . VAL A 1 116 ? -9.249 -12.284 -11.226 1.00 43.41 116 VAL A CA 1
ATOM 884 C C . VAL A 1 116 ? -10.264 -12.321 -12.372 1.00 43.41 116 VAL A C 1
ATOM 886 O O . VAL A 1 116 ? -11.327 -11.716 -12.312 1.00 43.41 116 VAL A O 1
ATOM 889 N N . THR A 1 117 ? -9.870 -12.919 -13.494 1.00 33.78 117 THR A N 1
ATOM 890 C CA . THR A 1 117 ? -10.800 -13.353 -14.507 1.00 33.78 117 THR A CA 1
ATOM 891 C C . THR A 1 117 ? -11.511 -14.474 -13.792 1.00 33.78 117 THR A C 1
ATOM 893 O O . THR A 1 117 ? -10.924 -15.509 -13.469 1.00 33.78 117 THR A O 1
ATOM 896 N N . GLU A 1 118 ? -12.768 -14.207 -13.444 1.00 36.94 118 GLU A N 1
ATOM 897 C CA . GLU A 1 118 ? -13.772 -15.250 -13.348 1.00 36.94 118 GLU A CA 1
ATOM 898 C C . GLU A 1 118 ? -13.384 -16.354 -14.318 1.00 36.94 118 GLU A C 1
ATOM 900 O O . GLU A 1 118 ? -13.105 -16.070 -15.485 1.00 36.94 118 GLU A O 1
ATOM 905 N N . VAL A 1 119 ? -13.289 -17.580 -13.805 1.00 35.28 119 VAL A N 1
ATOM 906 C CA . VAL A 1 119 ? -13.055 -18.781 -14.596 1.00 35.28 119 VAL A CA 1
ATOM 907 C C . VAL A 1 119 ? -14.044 -18.749 -15.757 1.00 35.28 119 VAL A C 1
ATOM 909 O O . VAL A 1 119 ? -15.200 -19.152 -15.620 1.00 35.28 119 VAL A O 1
ATOM 912 N N . GLN A 1 120 ? -13.604 -18.224 -16.900 1.00 32.38 120 GLN A N 1
ATOM 913 C CA . GLN A 1 120 ? -14.345 -18.326 -18.130 1.00 32.38 120 GLN A CA 1
ATOM 914 C C . GLN A 1 120 ? -14.326 -19.812 -18.432 1.00 32.38 120 GLN A C 1
ATOM 916 O O . GLN A 1 120 ? -13.290 -20.397 -18.753 1.00 32.38 120 GLN A O 1
ATOM 921 N N . LYS A 1 121 ? -15.492 -20.436 -18.254 1.00 40.34 121 LYS A N 1
ATOM 922 C CA . LYS A 1 121 ? -15.849 -21.705 -18.876 1.00 40.34 121 LYS A CA 1
ATOM 923 C C . LYS A 1 121 ? -15.683 -21.545 -20.389 1.00 40.34 121 LYS A C 1
ATOM 925 O O . LYS A 1 121 ? -16.661 -21.379 -21.104 1.00 40.34 121 LYS A O 1
ATOM 930 N N . ASN A 1 122 ? -14.455 -21.640 -20.879 1.00 31.19 122 ASN A N 1
ATOM 931 C CA . ASN A 1 122 ? -14.206 -22.091 -22.234 1.00 31.19 122 ASN A CA 1
ATOM 932 C C . ASN A 1 122 ? -14.105 -23.611 -22.175 1.00 31.19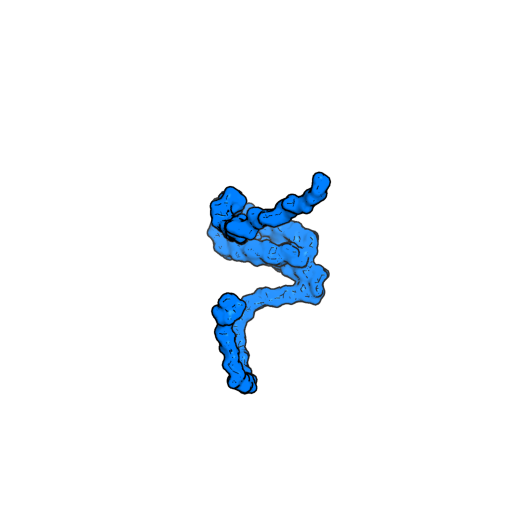 122 ASN A C 1
ATOM 934 O O . ASN A 1 122 ? -13.035 -24.214 -22.195 1.00 31.19 122 ASN A O 1
ATOM 938 N N . SER A 1 123 ? -15.275 -24.233 -22.043 1.00 41.38 123 SER A N 1
ATOM 939 C CA . SER A 1 123 ? -15.479 -25.617 -22.446 1.00 41.38 123 SER A CA 1
ATOM 940 C C . SER A 1 123 ? -15.551 -25.642 -23.971 1.00 41.38 123 SER A C 1
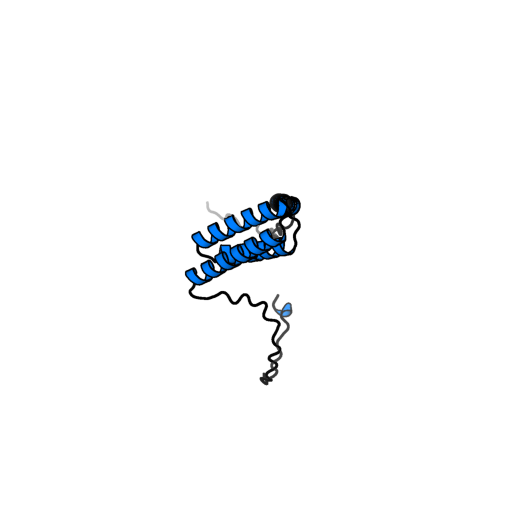ATOM 942 O O . SER A 1 123 ? -16.616 -25.832 -24.546 1.00 41.38 123 SER A O 1
ATOM 944 N N . GLU A 1 124 ? -14.421 -25.401 -24.629 1.00 37.06 124 GLU A N 1
ATOM 945 C CA . GLU A 1 124 ? -14.244 -25.884 -25.990 1.00 37.06 124 GLU A CA 1
ATOM 946 C C . GLU A 1 124 ? -13.744 -27.321 -25.886 1.00 37.06 124 GLU A C 1
ATOM 948 O O . GLU A 1 124 ? -12.629 -27.591 -25.432 1.00 37.06 124 GLU A O 1
ATOM 953 N N . ASP A 1 125 ? -14.634 -28.240 -26.261 1.00 43.91 125 ASP A N 1
ATOM 954 C CA . ASP A 1 125 ? -14.418 -29.674 -26.400 1.00 43.91 125 ASP A CA 1
ATOM 955 C C . ASP A 1 125 ? -13.219 -29.969 -27.311 1.00 43.91 125 ASP A C 1
ATOM 957 O O . ASP A 1 125 ? -13.344 -30.292 -28.495 1.00 43.91 125 ASP A O 1
ATOM 961 N N . LYS A 1 126 ? -12.015 -29.926 -26.746 1.00 36.41 126 LYS A N 1
ATOM 962 C CA . LYS A 1 126 ? -10.856 -30.579 -27.339 1.00 36.41 126 LYS A CA 1
ATOM 963 C C . LYS A 1 126 ? -10.838 -32.004 -26.807 1.00 36.41 126 LYS A C 1
ATOM 965 O O . LYS A 1 126 ? -10.430 -32.252 -25.676 1.00 36.41 126 LYS A O 1
ATOM 970 N N . LYS A 1 127 ? -11.320 -32.947 -27.624 1.00 43.78 127 LYS A N 1
ATOM 971 C CA . LYS A 1 127 ? -11.193 -34.394 -27.390 1.00 43.78 127 LYS A CA 1
ATOM 972 C C . LYS A 1 127 ? -9.718 -34.743 -27.162 1.00 43.78 127 LYS A C 1
ATOM 974 O O . LYS A 1 127 ? -8.964 -34.924 -28.113 1.00 43.78 127 LYS A O 1
ATOM 979 N N . ILE A 1 128 ? -9.313 -34.828 -25.899 1.00 38.25 128 ILE A N 1
ATOM 980 C CA . ILE A 1 128 ? -8.038 -35.406 -25.485 1.00 38.25 128 ILE A CA 1
ATOM 981 C C . ILE A 1 128 ? -8.276 -36.910 -25.340 1.00 38.25 128 ILE A C 1
ATOM 983 O O . ILE A 1 128 ? -9.156 -37.340 -24.592 1.00 38.25 128 ILE A O 1
ATOM 987 N N . ASN A 1 129 ? -7.523 -37.702 -26.106 1.00 42.00 129 ASN A N 1
ATOM 988 C CA . ASN A 1 129 ? -7.459 -39.153 -25.955 1.00 42.00 129 ASN A CA 1
ATOM 989 C C . ASN A 1 129 ? -7.196 -39.496 -24.481 1.00 42.00 129 ASN A C 1
ATOM 991 O O . ASN A 1 129 ? -6.237 -38.999 -23.893 1.00 42.00 129 ASN A O 1
ATOM 995 N N . LYS A 1 130 ? -8.063 -40.328 -23.889 1.00 44.25 130 LYS A N 1
ATOM 996 C CA . LYS A 1 130 ? -7.906 -40.872 -22.535 1.00 44.25 130 LYS A CA 1
ATOM 997 C C . LYS A 1 130 ? -6.689 -41.802 -22.492 1.00 44.25 130 LYS A C 1
ATOM 999 O O . LYS A 1 130 ? -6.840 -43.014 -22.598 1.00 44.25 130 LYS A O 1
ATOM 1004 N N . GLU A 1 131 ? -5.502 -41.249 -22.301 1.00 53.84 131 GLU A N 1
ATOM 1005 C CA . GLU A 1 131 ? -4.469 -41.943 -21.538 1.00 53.84 131 GLU A CA 1
ATOM 1006 C C . GLU A 1 131 ? -4.639 -41.545 -20.072 1.00 53.84 131 GLU A C 1
ATOM 1008 O O . GLU A 1 131 ? -4.741 -40.362 -19.742 1.00 53.84 131 GLU A O 1
ATOM 1013 N N . GLU A 1 132 ? -4.775 -42.552 -19.207 1.00 60.44 132 GLU A N 1
ATOM 1014 C CA . GLU A 1 132 ? -4.989 -42.420 -17.766 1.00 60.44 132 GLU A CA 1
ATOM 1015 C C . GLU A 1 132 ? -3.980 -41.452 -17.134 1.00 60.44 132 GLU A C 1
ATOM 1017 O O . GLU A 1 132 ? -2.837 -41.810 -16.838 1.00 60.44 132 GLU A O 1
ATOM 1022 N N . GLN A 1 133 ? -4.414 -40.219 -16.866 1.00 58.84 133 GLN A N 1
ATOM 1023 C CA . GLN A 1 133 ? -3.665 -39.315 -16.006 1.00 58.84 133 GLN A CA 1
ATOM 1024 C C . GLN A 1 133 ? -3.655 -39.901 -14.594 1.00 58.84 133 GLN A C 1
ATOM 1026 O O . GLN A 1 133 ? -4.670 -39.910 -13.892 1.00 58.84 133 GLN A O 1
ATOM 1031 N N . LYS A 1 134 ? -2.500 -40.434 -14.180 1.00 73.62 134 LYS A N 1
ATOM 1032 C CA . LYS A 1 134 ? -2.311 -40.919 -12.813 1.00 73.62 134 LYS A CA 1
ATOM 1033 C C . LYS A 1 134 ? -2.480 -39.750 -11.835 1.00 73.62 134 LYS A C 1
ATOM 1035 O O . LYS A 1 134 ? -1.940 -38.673 -12.086 1.00 73.62 134 LYS A O 1
ATOM 1040 N N . PRO A 1 135 ? -3.188 -39.950 -10.713 1.00 79.06 135 PRO A N 1
ATOM 1041 C CA . PRO A 1 135 ? -3.394 -38.883 -9.746 1.00 79.06 135 PRO A CA 1
ATOM 1042 C C . PRO A 1 135 ? -2.079 -38.381 -9.133 1.00 79.06 135 PRO A C 1
ATOM 1044 O O . PRO A 1 135 ? -1.172 -39.172 -8.866 1.00 79.06 135 PRO A O 1
ATOM 1047 N N . TRP A 1 136 ? -2.011 -37.080 -8.846 1.00 75.00 136 TRP A N 1
ATOM 1048 C CA . TRP A 1 136 ? -0.800 -36.383 -8.389 1.00 75.00 136 TRP A CA 1
ATOM 1049 C C . TRP A 1 136 ? -0.228 -36.889 -7.053 1.00 75.00 136 TRP A C 1
ATOM 1051 O O . TRP A 1 136 ? 0.966 -36.753 -6.805 1.00 75.00 136 TRP A O 1
ATOM 1061 N N . TRP A 1 137 ? -1.043 -37.540 -6.220 1.00 74.44 137 TRP A N 1
ATOM 1062 C CA . TRP A 1 137 ? -0.622 -38.166 -4.958 1.00 74.44 137 TRP A CA 1
ATOM 1063 C C . TRP A 1 137 ? 0.162 -39.476 -5.123 1.00 74.44 137 TRP A C 1
ATOM 1065 O O . TRP A 1 137 ? 0.610 -40.034 -4.131 1.00 74.44 137 TRP A O 1
ATOM 1075 N N . LYS A 1 138 ? 0.340 -39.994 -6.346 1.00 72.94 138 LYS A N 1
ATOM 1076 C CA . LYS A 1 138 ? 1.143 -41.207 -6.599 1.00 72.94 138 LYS A CA 1
ATOM 1077 C C . LYS A 1 138 ? 2.618 -40.941 -6.942 1.00 72.94 138 LYS A C 1
ATOM 1079 O O . LYS A 1 138 ? 3.322 -41.887 -7.279 1.00 72.94 138 LYS A O 1
ATOM 1084 N N . PHE A 1 139 ? 3.070 -39.687 -6.901 1.00 73.81 139 PHE A N 1
ATOM 1085 C CA . PHE A 1 139 ? 4.450 -39.293 -7.233 1.00 73.81 139 PHE A CA 1
ATOM 1086 C C . PHE A 1 139 ? 5.322 -38.957 -6.008 1.00 73.81 139 PHE A C 1
ATOM 1088 O O . PHE A 1 139 ? 6.450 -38.505 -6.192 1.00 73.81 139 PHE A O 1
ATOM 1095 N N . TRP A 1 140 ? 4.814 -39.179 -4.791 1.00 46.66 140 TRP A N 1
ATOM 1096 C CA . TRP A 1 140 ? 5.533 -39.021 -3.522 1.00 46.66 140 TRP A CA 1
ATOM 1097 C C . TRP A 1 140 ? 5.595 -40.350 -2.774 1.00 46.66 140 TRP A C 1
ATOM 1099 O O . TRP A 1 140 ? 4.591 -41.098 -2.843 1.00 46.66 140 TRP A O 1
#

Solvent-accessible surface area (backbone atoms only — not comparable to full-atom values): 8423 Å² total; per-residue (Å²): 134,86,90,81,83,84,86,76,95,76,89,78,80,73,74,80,74,78,69,76,74,72,69,80,76,42,74,73,38,51,55,50,49,56,54,49,47,56,47,38,76,39,41,80,46,67,69,51,56,53,40,51,55,52,31,57,60,32,30,78,61,20,33,72,67,28,26,52,52,19,50,54,35,36,56,49,14,44,53,39,25,53,73,69,42,47,70,63,16,43,52,37,29,50,52,17,33,51,40,8,45,48,17,28,18,74,67,67,80,42,75,76,80,77,62,85,61,69,84,74,84,74,80,70,87,72,88,70,80,89,67,85,78,74,64,82,80,75,80,115

Sequence (140 aa):
MKVLLTFFVLFCSVTLGFGQEQKAGNEASRNTEETFQKIIDQCDNTEILVLRAKIRLEISRATESAGKDAMGMLESAYKVCGEGQVEKAVEMAKNAYEIARQGVTDKFGQVGDNAVTEVQKNSEDKKINKEEQKPWWKFW

Foldseek 3Di:
DDDDDDDDPPDPCPDPPPPVPPPCDDPVVVVVVVVVVVLCVLAVDPLLVVLVVLLVVLLVQFDVVLSVVLVVLSVVLSNCRSVVNNVVSSVSSVVSNVSSQVRNCVVPVDRPPPPPPDPPPPPPDPPDPDDDPDDPVVPD

Mean predicted aligned error: 16.95 Å

Radius of gyration: 26.28 Å; Cα contacts (8 Å, |Δi|>4): 114; chains: 1; bounding box: 72×63×45 Å